Protein AF-A0A1W9S6U9-F1 (afdb_monomer_lite)

Foldseek 3Di:
DDPVCPVVPDWDKFKFFWDWAPAAPQWDWDFDWDFDPPDDTDTDTDIDTPRTDKDKDWQQVTAGPVRHRGDQFAAQKDKDKAFPDQWDKDWDDGADRTITIMHTHCVRPVGTTIIMIMMTHDDDD

Secondary structure (DSSP, 8-state):
--HHHHTT----EEEEEEEEE--BTT-EEEEEEEE-TTSS--EEEEEEEESS--EEEEGGG-B-TTSPBPPS--SSEEEEEEESSS--EEE-SPPPSSEEEEEE-TTT-SS-EEEEEEEEE----

Radius of gyration: 19.42 Å; chains: 1; bounding box: 60×46×39 Å

pLDDT: mean 84.36, std 12.32, range [47.62, 97.06]

Structure (mmCIF, N/CA/C/O backbone):
data_AF-A0A1W9S6U9-F1
#
_entry.id   AF-A0A1W9S6U9-F1
#
loop_
_atom_site.group_PDB
_atom_site.id
_atom_site.type_symbol
_atom_site.label_atom_id
_atom_site.label_alt_id
_atom_site.label_comp_id
_atom_site.label_asym_id
_atom_site.label_entity_id
_atom_site.label_seq_id
_atom_site.pdbx_PDB_ins_code
_atom_site.Cartn_x
_atom_site.Cartn_y
_atom_site.Cartn_z
_atom_site.occupancy
_atom_site.B_iso_or_equiv
_atom_site.auth_seq_id
_atom_site.auth_comp_id
_atom_site.auth_asym_id
_atom_site.auth_atom_id
_atom_site.pdbx_PDB_model_num
ATOM 1 N N . MET A 1 1 ? -27.150 -14.561 18.120 1.00 47.62 1 MET A N 1
ATOM 2 C CA . MET A 1 1 ? -26.576 -13.434 17.356 1.00 47.62 1 MET A CA 1
ATOM 3 C C . MET A 1 1 ? -27.738 -12.530 16.956 1.00 47.62 1 MET A C 1
ATOM 5 O O . MET A 1 1 ? -28.664 -13.030 16.334 1.00 47.62 1 MET A O 1
ATOM 9 N N . ASN A 1 2 ? -27.787 -11.281 17.437 1.00 48.34 2 ASN A N 1
ATOM 10 C CA . ASN A 1 2 ? -28.901 -10.356 17.170 1.00 48.34 2 ASN A CA 1
ATOM 11 C C . ASN A 1 2 ? -28.643 -9.609 15.851 1.00 48.34 2 ASN A C 1
ATOM 13 O O . ASN A 1 2 ? -27.886 -8.643 15.836 1.00 48.34 2 ASN A O 1
ATOM 17 N N . LEU A 1 3 ? -29.299 -10.048 14.772 1.00 60.66 3 LEU A N 1
ATOM 18 C CA . LEU A 1 3 ? -29.212 -9.465 13.420 1.00 60.66 3 LEU A CA 1
ATOM 19 C C . LEU A 1 3 ? -29.497 -7.951 13.369 1.00 60.66 3 LEU A C 1
ATOM 21 O O . LEU A 1 3 ? -29.017 -7.251 12.485 1.00 60.66 3 LEU A O 1
ATOM 25 N N . THR A 1 4 ? -30.270 -7.429 14.319 1.00 62.16 4 THR A N 1
ATOM 26 C CA . THR A 1 4 ? -30.714 -6.030 14.371 1.00 62.16 4 THR A CA 1
ATOM 27 C C . THR A 1 4 ? -29.670 -5.037 14.875 1.00 62.16 4 THR A C 1
ATOM 29 O O . THR A 1 4 ? -29.934 -3.849 14.816 1.00 62.16 4 THR A O 1
ATOM 32 N N . LEU A 1 5 ? -28.508 -5.456 15.379 1.00 64.69 5 LEU A N 1
ATOM 33 C CA . LEU A 1 5 ? -27.449 -4.516 15.793 1.00 64.69 5 LEU A CA 1
ATOM 34 C C . LEU A 1 5 ? -26.199 -4.595 14.913 1.00 64.69 5 LEU A C 1
ATOM 36 O O . LEU A 1 5 ? -25.355 -3.705 14.982 1.00 64.69 5 LEU A O 1
ATOM 40 N N . ASP A 1 6 ? -26.085 -5.613 14.058 1.00 61.78 6 ASP A N 1
ATOM 41 C CA . ASP A 1 6 ? -24.910 -5.781 13.201 1.00 61.78 6 ASP A CA 1
ATOM 42 C C . ASP A 1 6 ? -24.813 -4.691 12.119 1.00 61.78 6 ASP A C 1
ATOM 44 O O . ASP A 1 6 ? -23.707 -4.294 11.775 1.00 61.78 6 ASP A O 1
ATOM 48 N N . TYR A 1 7 ? -25.927 -4.088 11.678 1.00 62.69 7 TYR A N 1
ATOM 49 C CA . TYR A 1 7 ? -25.889 -2.955 10.735 1.00 62.69 7 TYR A CA 1
ATOM 50 C C . TYR A 1 7 ? -25.318 -1.655 11.340 1.00 62.69 7 TYR A C 1
ATOM 52 O O . TYR A 1 7 ? -24.973 -0.734 10.602 1.00 62.69 7 TYR A O 1
ATOM 60 N N . LEU A 1 8 ? -25.248 -1.551 12.676 1.00 60.00 8 LEU A N 1
ATOM 61 C CA . LEU A 1 8 ? -24.662 -0.401 13.379 1.00 60.00 8 LEU A CA 1
ATOM 62 C C . LEU A 1 8 ? -23.154 -0.550 13.588 1.00 60.00 8 LEU A C 1
ATOM 64 O O . LEU A 1 8 ? -22.497 0.416 13.986 1.00 60.00 8 LEU A O 1
ATOM 68 N N . LYS A 1 9 ? -22.589 -1.738 13.338 1.00 60.97 9 LYS A N 1
ATOM 69 C CA . LYS A 1 9 ? -21.142 -1.922 13.350 1.00 60.97 9 LYS A CA 1
ATOM 70 C C . LYS A 1 9 ? -20.582 -1.226 12.119 1.00 60.97 9 LYS A C 1
ATOM 72 O O . LYS A 1 9 ? -20.602 -1.751 11.014 1.00 60.97 9 LYS A O 1
ATOM 77 N N . SER A 1 10 ? -20.108 0.000 12.315 1.00 62.88 10 SER A N 1
ATOM 78 C CA . SER A 1 10 ? -19.274 0.651 11.316 1.00 62.88 10 SER A CA 1
ATOM 79 C C . SER A 1 10 ? -18.042 -0.214 11.084 1.00 62.88 10 SER A C 1
ATOM 81 O O . SER A 1 10 ? -17.358 -0.591 12.035 1.00 62.88 10 SER A O 1
ATOM 83 N N . ASN A 1 11 ? -17.728 -0.445 9.815 1.00 78.19 11 ASN A N 1
ATOM 84 C CA . ASN A 1 11 ? -16.435 -0.944 9.369 1.00 78.19 11 ASN A CA 1
ATOM 85 C C . ASN A 1 11 ? -15.293 -0.213 10.092 1.00 78.19 11 ASN A C 1
ATOM 87 O O . ASN A 1 11 ? -15.369 1.010 10.281 1.00 78.19 11 ASN A O 1
ATOM 91 N N . ARG A 1 12 ? -14.240 -0.944 10.480 1.00 89.06 12 ARG A N 1
ATOM 92 C CA . ARG A 1 12 ? -13.029 -0.347 11.062 1.00 89.06 12 ARG A CA 1
ATOM 93 C C . ARG A 1 12 ? -12.322 0.482 9.990 1.00 89.06 12 ARG A C 1
ATOM 95 O O . ARG A 1 12 ? -12.176 0.027 8.856 1.00 89.06 12 ARG A O 1
ATOM 102 N N . LYS A 1 13 ? -11.927 1.711 10.329 1.00 92.44 13 LYS A N 1
ATOM 103 C CA . LYS A 1 13 ? -11.269 2.646 9.406 1.00 92.44 13 LYS A CA 1
ATOM 104 C C . LYS A 1 13 ? -10.086 3.303 10.093 1.00 92.44 13 LYS A C 1
ATOM 106 O O . LYS A 1 13 ? -10.194 3.700 11.250 1.00 92.44 13 LYS A O 1
ATOM 111 N N . TRP A 1 14 ? -9.007 3.476 9.348 1.00 95.44 14 TRP A N 1
ATOM 112 C CA . TRP A 1 14 ? -7.779 4.110 9.796 1.00 95.44 14 TRP A CA 1
ATOM 113 C C . TRP A 1 14 ? -7.345 5.141 8.763 1.00 95.44 14 TRP A C 1
ATOM 115 O O . TRP A 1 14 ? -7.311 4.858 7.567 1.00 95.44 14 TRP A O 1
ATOM 125 N N . LEU A 1 15 ? -7.018 6.340 9.231 1.00 96.69 15 LEU A N 1
ATOM 126 C CA . LEU A 1 15 ? -6.387 7.369 8.415 1.00 96.69 15 LEU A CA 1
ATOM 127 C C . LEU A 1 15 ? -4.899 7.378 8.757 1.00 96.69 15 LEU A C 1
ATOM 129 O O . LEU A 1 15 ? -4.556 7.666 9.899 1.00 96.69 15 LEU A O 1
ATOM 133 N N . VAL A 1 16 ? -4.044 7.064 7.790 1.00 96.81 16 VAL A N 1
ATOM 134 C CA . VAL A 1 16 ? -2.585 7.022 7.935 1.00 96.81 16 VAL A CA 1
ATOM 135 C C . VAL A 1 16 ? -2.003 8.232 7.208 1.00 96.81 16 VAL A C 1
ATOM 137 O O . VAL A 1 16 ? -2.103 8.300 5.979 1.00 96.81 16 VAL A O 1
ATOM 140 N N . PRO A 1 17 ? -1.438 9.211 7.930 1.00 96.00 17 PRO A N 1
ATOM 141 C CA . PRO A 1 17 ? -0.938 10.422 7.305 1.00 96.00 17 PRO A CA 1
ATOM 142 C C . PRO A 1 17 ? 0.509 10.286 6.804 1.00 96.00 17 PRO A C 1
ATOM 144 O O . PRO A 1 17 ? 1.309 9.556 7.383 1.00 96.00 17 PRO A O 1
ATOM 147 N N . ASN A 1 18 ? 0.878 11.104 5.815 1.00 94.62 18 ASN A N 1
ATOM 148 C CA . ASN A 1 18 ? 2.268 11.365 5.402 1.00 94.62 18 ASN A CA 1
ATOM 149 C C . ASN A 1 18 ? 3.077 10.133 4.958 1.00 94.62 18 ASN A C 1
ATOM 151 O O . ASN A 1 18 ? 4.276 10.037 5.234 1.00 94.62 18 ASN A O 1
ATOM 155 N N . LEU A 1 19 ? 2.458 9.201 4.242 1.00 95.00 19 LEU A N 1
ATOM 156 C CA . LEU A 1 19 ? 3.179 8.081 3.663 1.00 95.00 19 LEU A CA 1
ATOM 157 C C . LEU A 1 19 ? 4.020 8.533 2.461 1.00 95.00 19 LEU A C 1
ATOM 159 O O . LEU A 1 19 ? 3.514 9.137 1.513 1.00 95.00 19 LEU A O 1
ATOM 163 N N . ILE A 1 20 ? 5.303 8.170 2.477 1.00 93.25 20 ILE A N 1
ATOM 164 C CA . ILE A 1 20 ? 6.230 8.391 1.366 1.00 93.25 20 ILE A CA 1
ATOM 165 C C . ILE A 1 20 ? 6.190 7.192 0.414 1.00 93.25 20 ILE A C 1
ATOM 167 O O . ILE A 1 20 ? 6.497 6.058 0.795 1.00 93.25 20 ILE A O 1
ATOM 171 N N . VAL A 1 21 ? 5.874 7.457 -0.849 1.00 92.56 21 VAL A N 1
ATOM 172 C CA . VAL A 1 21 ? 5.798 6.470 -1.925 1.00 92.56 21 VAL A CA 1
ATOM 173 C C . VAL A 1 21 ? 6.993 6.626 -2.860 1.00 92.56 21 VAL A C 1
ATOM 175 O O . VAL A 1 21 ? 7.137 7.612 -3.584 1.00 92.56 21 VAL A O 1
ATOM 178 N N . TRP A 1 22 ? 7.856 5.618 -2.870 1.00 90.19 22 TRP A N 1
ATOM 179 C CA . TRP A 1 22 ? 9.032 5.519 -3.732 1.00 90.19 22 TRP A CA 1
ATOM 180 C C . TRP A 1 22 ? 8.968 4.339 -4.710 1.00 90.19 22 TRP A C 1
ATOM 182 O O . TRP A 1 22 ? 9.818 4.272 -5.606 1.00 90.19 22 TRP A O 1
ATOM 192 N N . GLY A 1 23 ? 7.978 3.449 -4.576 1.00 87.50 23 GLY A N 1
ATOM 193 C CA . GLY A 1 23 ? 7.721 2.360 -5.521 1.00 87.50 23 GLY A CA 1
ATOM 194 C C . GLY A 1 23 ? 7.483 2.858 -6.954 1.00 87.50 23 GLY A C 1
ATOM 195 O O . GLY A 1 23 ? 7.015 3.978 -7.161 1.00 87.50 23 GLY A O 1
ATOM 196 N N . SER A 1 24 ? 7.824 2.042 -7.954 1.00 85.88 24 SER A N 1
ATOM 197 C CA . SER A 1 24 ? 7.671 2.374 -9.383 1.00 85.88 24 SER A CA 1
ATOM 198 C C . SER A 1 24 ? 6.528 1.589 -10.021 1.00 85.88 24 SER A C 1
ATOM 200 O O . SER A 1 24 ? 6.435 0.384 -9.815 1.00 85.88 24 SER A O 1
ATOM 202 N N . ILE A 1 25 ? 5.711 2.239 -10.858 1.00 82.81 25 ILE A N 1
ATOM 203 C CA . ILE A 1 25 ? 4.642 1.562 -11.623 1.00 82.81 25 ILE A CA 1
ATOM 204 C C . ILE A 1 25 ? 5.177 0.602 -12.694 1.00 82.81 25 ILE A C 1
ATOM 206 O O . ILE A 1 25 ? 4.462 -0.281 -13.150 1.00 82.81 25 ILE A O 1
ATOM 210 N N . TYR A 1 26 ? 6.434 0.781 -13.102 1.00 78.50 26 TYR A N 1
ATOM 211 C CA . TYR A 1 26 ? 7.103 -0.073 -14.084 1.00 78.50 26 TYR A CA 1
ATOM 212 C C . TYR A 1 26 ? 7.747 -1.302 -13.447 1.00 78.50 26 TYR A C 1
ATOM 214 O O . TYR A 1 26 ? 8.371 -2.093 -14.146 1.00 78.50 26 TYR A O 1
ATOM 222 N N . SER A 1 27 ? 7.639 -1.430 -12.126 1.00 77.50 27 SER A N 1
ATOM 223 C CA . SER A 1 27 ? 8.135 -2.583 -11.401 1.00 77.50 27 SER A CA 1
ATOM 224 C C . SER A 1 27 ? 7.187 -3.757 -11.623 1.00 77.50 27 SER A C 1
ATOM 226 O O . SER A 1 27 ? 5.994 -3.668 -11.332 1.00 77.50 27 SER A O 1
ATOM 228 N N . PHE A 1 28 ? 7.707 -4.843 -12.182 1.00 70.69 28 PHE A N 1
ATOM 229 C CA . PHE A 1 28 ? 6.968 -6.091 -12.317 1.00 70.69 28 PHE A CA 1
ATOM 230 C C . PHE A 1 28 ? 7.889 -7.290 -12.100 1.00 70.69 28 PHE A C 1
ATOM 232 O O . PHE A 1 28 ? 9.085 -7.246 -12.409 1.00 70.69 28 PHE A O 1
ATOM 239 N N . ASP A 1 29 ? 7.309 -8.372 -11.586 1.00 71.31 29 ASP A N 1
ATOM 240 C CA . ASP A 1 29 ? 7.993 -9.651 -11.442 1.00 71.31 29 ASP A CA 1
ATOM 241 C C . ASP A 1 29 ? 8.027 -10.359 -12.798 1.00 71.31 29 ASP A C 1
ATOM 243 O O . ASP A 1 29 ? 7.002 -10.802 -13.324 1.00 71.31 29 ASP A O 1
ATOM 247 N N . ALA A 1 30 ? 9.221 -10.454 -13.381 1.00 74.81 30 ALA A N 1
ATOM 248 C CA . ALA A 1 30 ? 9.433 -11.162 -14.630 1.00 74.81 30 ALA A CA 1
ATOM 249 C C . ALA A 1 30 ? 9.855 -12.607 -14.353 1.00 74.81 30 ALA A C 1
ATOM 251 O O . ALA A 1 30 ? 10.820 -12.862 -13.625 1.00 74.81 30 ALA A O 1
ATOM 252 N N . PHE A 1 31 ? 9.171 -13.554 -14.994 1.00 78.31 31 PHE A N 1
ATOM 253 C CA . PHE A 1 31 ? 9.667 -14.920 -15.101 1.00 78.31 31 PHE A CA 1
ATOM 254 C C . PHE A 1 31 ? 10.766 -14.967 -16.157 1.00 78.31 31 PHE A C 1
ATOM 256 O O . PHE A 1 31 ? 10.529 -14.678 -17.332 1.00 78.31 31 PHE A O 1
ATOM 263 N N . LEU A 1 32 ? 11.971 -15.332 -15.738 1.00 80.81 32 LEU A N 1
ATOM 264 C CA . LEU A 1 32 ? 13.126 -15.421 -16.613 1.00 80.81 32 LEU A CA 1
ATOM 265 C C . LEU A 1 32 ? 13.499 -16.885 -16.811 1.00 80.81 32 LEU A C 1
ATOM 267 O O . LEU A 1 32 ? 13.754 -17.621 -15.856 1.00 80.81 32 LEU A O 1
ATOM 271 N N . MET A 1 33 ? 13.557 -17.287 -18.077 1.00 85.12 33 MET A N 1
ATOM 272 C CA . MET A 1 33 ? 14.134 -18.554 -18.500 1.00 85.12 33 MET A CA 1
ATOM 273 C C . MET A 1 33 ? 15.502 -18.257 -19.102 1.00 85.12 33 MET A C 1
ATOM 275 O O . MET A 1 33 ? 15.606 -17.526 -20.086 1.00 85.12 33 MET A O 1
ATOM 279 N N . MET A 1 34 ? 16.548 -18.803 -18.495 1.00 84.75 34 MET A N 1
ATOM 280 C CA . MET A 1 34 ? 17.927 -18.599 -18.926 1.00 84.75 34 MET A CA 1
ATOM 281 C C . MET A 1 34 ? 18.569 -19.942 -19.256 1.00 84.75 34 MET A C 1
ATOM 283 O O . MET A 1 34 ? 18.259 -20.962 -18.636 1.00 84.75 34 MET A O 1
ATOM 287 N N . VAL A 1 35 ? 19.485 -19.933 -20.220 1.00 85.12 35 VAL A N 1
ATOM 288 C CA . VAL A 1 35 ? 20.333 -21.081 -20.543 1.00 85.12 35 VAL A CA 1
ATOM 289 C C . VAL A 1 35 ? 21.767 -20.681 -20.246 1.00 85.12 35 VAL A C 1
ATOM 291 O O . VAL A 1 35 ? 22.214 -19.614 -20.657 1.00 85.12 35 VAL A O 1
ATOM 294 N N . GLU A 1 36 ? 22.469 -21.519 -19.494 1.00 81.88 36 GLU A N 1
ATOM 295 C CA . GLU A 1 36 ? 23.865 -21.271 -19.145 1.00 81.88 36 GLU A CA 1
ATOM 296 C C . GLU A 1 36 ? 24.755 -21.459 -20.383 1.00 81.88 36 GLU A C 1
ATOM 298 O O . GLU A 1 36 ? 24.765 -22.530 -20.999 1.00 81.88 36 GLU A O 1
ATOM 303 N N . GLU A 1 37 ? 25.496 -20.418 -20.764 1.00 73.69 37 GLU A N 1
ATOM 304 C CA . GLU A 1 37 ? 26.450 -20.482 -21.870 1.00 73.69 37 GLU A CA 1
ATOM 305 C C . GLU A 1 37 ? 27.773 -21.083 -21.352 1.00 73.69 37 GLU A C 1
ATOM 307 O O . GLU A 1 37 ? 28.318 -20.618 -20.353 1.00 73.69 37 GLU A O 1
ATOM 312 N N . ASN A 1 38 ? 28.282 -22.132 -22.017 1.00 74.19 38 ASN A N 1
ATOM 313 C CA . ASN A 1 38 ? 29.510 -22.894 -21.688 1.00 74.19 38 ASN A CA 1
ATOM 314 C C . ASN A 1 38 ? 29.445 -23.953 -20.559 1.00 74.19 38 ASN A C 1
ATOM 316 O O . ASN A 1 38 ? 30.486 -24.377 -20.059 1.00 74.19 38 ASN A O 1
ATOM 320 N N . SER A 1 39 ? 28.260 -24.458 -20.203 1.00 67.88 39 SER A N 1
ATOM 321 C CA . SER A 1 39 ? 28.068 -25.568 -19.244 1.00 67.88 39 SER A CA 1
ATOM 322 C C . SER A 1 39 ? 27.227 -26.698 -19.861 1.00 67.88 39 SER A C 1
ATOM 324 O O . SER A 1 39 ? 26.634 -26.523 -20.930 1.00 67.88 39 SER A O 1
ATOM 326 N N . SER A 1 40 ? 27.162 -27.884 -19.236 1.00 63.88 40 SER A N 1
ATOM 327 C CA . SER A 1 40 ? 26.331 -29.004 -19.706 1.00 63.88 40 SER A CA 1
ATOM 328 C C . SER A 1 40 ? 24.842 -28.681 -19.539 1.00 63.88 40 SER A C 1
ATOM 330 O O . SER A 1 40 ? 24.210 -29.087 -18.569 1.00 63.88 40 SER A O 1
ATOM 332 N N . LYS A 1 41 ? 24.312 -27.917 -20.501 1.00 71.06 41 LYS A N 1
ATOM 333 C CA . LYS A 1 41 ? 22.898 -27.661 -20.818 1.00 71.06 41 LYS A CA 1
ATOM 334 C C . LYS A 1 41 ? 21.985 -27.606 -19.591 1.00 71.06 41 LYS A C 1
ATOM 336 O O . LYS A 1 41 ? 21.150 -28.484 -19.383 1.00 71.06 41 LYS A O 1
ATOM 341 N N . ARG A 1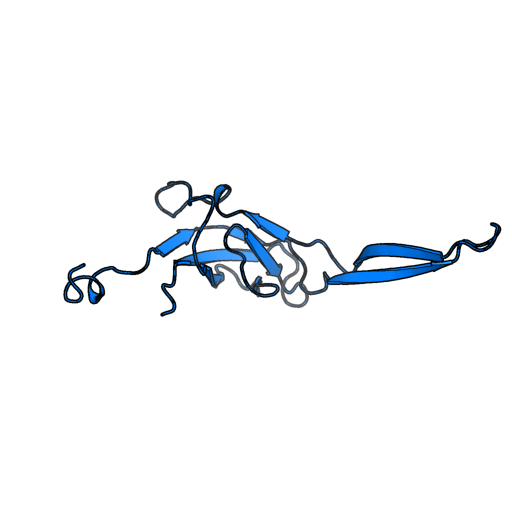 42 ? 22.121 -26.540 -18.806 1.00 79.06 42 ARG A N 1
ATOM 342 C CA . ARG A 1 42 ? 21.210 -26.231 -17.704 1.00 79.06 42 ARG A CA 1
ATOM 343 C C . ARG A 1 42 ? 20.226 -25.143 -18.126 1.00 79.06 42 ARG A C 1
ATOM 345 O O . ARG A 1 42 ? 20.635 -24.089 -18.606 1.00 79.06 42 ARG A O 1
ATOM 352 N N . VAL A 1 43 ? 18.939 -25.403 -17.908 1.00 83.25 43 VAL A N 1
ATOM 353 C CA . VAL A 1 43 ? 17.888 -24.377 -17.936 1.00 83.25 43 VAL A CA 1
ATOM 354 C C . VAL A 1 43 ? 17.692 -23.882 -16.509 1.00 83.25 43 VAL A C 1
ATOM 356 O O . VAL A 1 43 ? 17.534 -24.686 -15.587 1.00 83.25 43 VAL A O 1
ATOM 359 N N . VAL A 1 44 ? 17.732 -22.568 -16.318 1.00 84.06 44 VAL A N 1
ATOM 360 C CA . VAL A 1 44 ? 17.495 -21.922 -15.027 1.00 84.06 44 VAL A CA 1
ATOM 361 C C . VAL A 1 44 ? 16.204 -21.125 -15.115 1.00 84.06 44 VAL A C 1
ATOM 363 O O . VAL A 1 44 ? 16.034 -20.291 -16.003 1.00 84.06 44 VAL A O 1
ATOM 366 N N . PHE A 1 45 ? 15.311 -21.390 -14.167 1.00 84.12 45 PHE A N 1
ATOM 367 C CA . PHE A 1 45 ? 14.132 -20.575 -13.918 1.00 84.12 45 PHE A CA 1
ATOM 368 C C . PHE A 1 45 ? 14.454 -19.614 -12.784 1.00 84.12 45 PHE A C 1
ATOM 370 O O . PHE A 1 45 ? 14.889 -20.043 -11.714 1.00 84.12 45 PHE A O 1
ATOM 377 N N . SER A 1 46 ? 14.269 -18.324 -13.029 1.00 80.19 46 SER A N 1
ATOM 378 C CA . SER A 1 46 ? 14.508 -17.281 -12.041 1.00 80.19 46 SER A CA 1
ATOM 379 C C . SER A 1 46 ? 13.367 -16.274 -12.050 1.00 80.19 46 SER A C 1
ATOM 381 O O . SER A 1 46 ? 12.708 -16.074 -13.071 1.00 80.19 46 SER A O 1
ATOM 383 N N . TYR A 1 47 ? 13.157 -15.633 -10.907 1.00 75.56 47 TYR A N 1
ATOM 384 C CA . TYR A 1 47 ? 12.269 -14.490 -10.765 1.00 75.56 47 TYR A CA 1
ATOM 385 C C . TYR A 1 47 ? 13.129 -13.279 -10.442 1.00 75.56 47 TYR A C 1
ATOM 387 O O . TYR A 1 47 ? 13.952 -13.324 -9.527 1.00 75.56 47 TYR A O 1
ATOM 395 N N . SER A 1 48 ? 12.951 -12.205 -11.200 1.00 71.94 48 SER A N 1
ATOM 396 C CA . SER A 1 48 ? 13.585 -10.929 -10.894 1.00 71.94 48 SER A CA 1
ATOM 397 C C . SER A 1 48 ? 12.581 -9.812 -11.085 1.00 71.94 48 SER A C 1
ATOM 399 O O . SER A 1 48 ? 11.834 -9.800 -12.064 1.00 71.94 48 SER A O 1
ATOM 401 N N . VAL A 1 49 ? 12.631 -8.839 -10.182 1.00 66.31 49 VAL A N 1
ATOM 402 C CA . VAL A 1 49 ? 11.966 -7.555 -10.378 1.00 66.31 49 VAL A CA 1
ATOM 403 C C . VAL A 1 49 ? 12.706 -6.819 -11.494 1.00 66.31 49 VAL A C 1
ATOM 405 O O . VAL A 1 49 ? 13.931 -6.671 -11.438 1.00 66.31 49 VAL A O 1
ATOM 408 N N . ILE A 1 50 ? 11.983 -6.390 -12.525 1.00 69.44 50 ILE A N 1
ATOM 409 C CA . ILE A 1 50 ? 12.509 -5.585 -13.635 1.00 69.44 50 ILE A CA 1
ATOM 410 C C . ILE A 1 50 ? 11.731 -4.266 -13.679 1.00 69.44 50 ILE A C 1
ATOM 412 O O . ILE A 1 50 ? 10.555 -4.220 -13.337 1.00 69.44 50 ILE A O 1
ATOM 416 N N . GLY A 1 51 ? 12.390 -3.174 -14.084 1.00 63.53 51 GLY A N 1
ATOM 417 C CA . GLY A 1 51 ? 11.725 -1.888 -14.340 1.00 63.53 51 GLY A CA 1
ATOM 418 C C . GLY A 1 51 ? 11.496 -0.995 -13.112 1.00 63.53 51 GLY A C 1
ATOM 419 O O . GLY A 1 51 ? 10.969 0.111 -13.241 1.00 63.53 51 GLY A O 1
ATOM 420 N N . GLY A 1 52 ? 11.941 -1.394 -11.919 1.00 74.12 52 GLY A N 1
ATOM 421 C CA . GLY A 1 52 ? 11.866 -0.545 -10.731 1.00 74.12 52 GLY A CA 1
ATOM 422 C C . GLY A 1 52 ? 12.144 -1.279 -9.427 1.00 74.12 52 GLY A C 1
ATOM 423 O O . GLY A 1 52 ? 12.667 -2.389 -9.429 1.00 74.12 52 GLY A O 1
ATOM 424 N N . LYS A 1 53 ? 11.816 -0.625 -8.306 1.00 81.38 53 LYS A N 1
ATOM 425 C CA . LYS A 1 53 ? 11.710 -1.274 -6.996 1.00 81.38 53 LYS A CA 1
ATOM 426 C C . LYS A 1 53 ? 10.243 -1.317 -6.585 1.00 81.38 53 LYS A C 1
ATOM 428 O O . LYS A 1 53 ? 9.560 -0.292 -6.672 1.00 81.38 53 LYS A O 1
ATOM 433 N N . ASP A 1 54 ? 9.815 -2.474 -6.098 1.00 87.69 54 ASP A N 1
ATOM 434 C CA . ASP A 1 54 ? 8.532 -2.648 -5.427 1.00 87.69 54 ASP A CA 1
ATOM 435 C C . ASP A 1 54 ? 8.592 -2.047 -4.024 1.00 87.69 54 ASP A C 1
ATOM 437 O O . ASP A 1 54 ? 9.567 -2.236 -3.293 1.00 87.69 54 ASP A O 1
ATOM 441 N N . GLN A 1 55 ? 7.522 -1.355 -3.643 1.00 91.56 55 GLN A N 1
ATOM 442 C CA . GLN A 1 55 ? 7.289 -0.941 -2.268 1.00 91.56 55 GLN A CA 1
ATOM 443 C C . GLN A 1 55 ? 6.096 -1.730 -1.733 1.00 91.56 55 GLN A C 1
ATOM 445 O O . GLN A 1 55 ? 4.944 -1.469 -2.084 1.00 91.56 55 GLN A O 1
ATOM 450 N N . VAL A 1 56 ? 6.405 -2.725 -0.907 1.00 94.00 56 VAL A N 1
ATOM 451 C CA . VAL A 1 56 ? 5.431 -3.476 -0.113 1.00 94.00 56 VAL A CA 1
ATOM 452 C C . VAL A 1 56 ? 5.372 -2.815 1.259 1.00 94.00 56 VAL A C 1
ATOM 454 O O . VAL A 1 56 ? 6.419 -2.502 1.819 1.00 94.00 56 VAL A O 1
ATOM 457 N N . ILE A 1 57 ? 4.168 -2.585 1.772 1.00 95.19 57 ILE A N 1
ATOM 458 C CA . ILE A 1 57 ? 3.938 -2.005 3.095 1.00 95.19 57 ILE A CA 1
ATOM 459 C C . ILE A 1 57 ? 3.089 -2.979 3.898 1.00 95.19 57 ILE A C 1
ATOM 461 O O . ILE A 1 57 ? 2.002 -3.366 3.455 1.00 95.19 57 ILE A O 1
ATOM 465 N N . SER A 1 58 ? 3.593 -3.355 5.066 1.00 97.06 58 SER A N 1
ATOM 466 C CA . SER A 1 58 ? 2.891 -4.185 6.043 1.00 97.06 58 SER A CA 1
ATOM 467 C C . SER A 1 58 ? 1.995 -3.304 6.921 1.00 97.06 58 SER A C 1
ATOM 469 O O . SER A 1 58 ? 2.346 -2.160 7.215 1.00 97.06 58 SER A O 1
ATOM 471 N N . PHE A 1 59 ? 0.816 -3.784 7.326 1.00 96.75 59 PHE A N 1
ATOM 472 C CA . PHE A 1 59 ? -0.100 -2.956 8.125 1.00 96.75 59 PHE A CA 1
ATOM 473 C C . PHE A 1 59 ? 0.426 -2.658 9.532 1.00 96.75 59 PHE A C 1
ATOM 475 O O . PHE A 1 59 ? 0.174 -1.576 10.048 1.00 96.75 59 PHE A O 1
ATOM 482 N N . ASP A 1 60 ? 1.196 -3.564 10.127 1.00 95.75 60 ASP A N 1
ATOM 483 C CA . ASP A 1 60 ? 1.836 -3.390 11.437 1.00 95.75 60 ASP A CA 1
ATOM 484 C C . ASP A 1 60 ? 2.938 -2.319 11.456 1.00 95.75 60 ASP A C 1
ATOM 486 O O . ASP A 1 60 ? 3.294 -1.819 12.522 1.00 95.75 60 ASP A O 1
ATOM 490 N N . GLU A 1 61 ? 3.451 -1.924 10.291 1.00 95.12 61 GLU A N 1
ATOM 491 C CA . GLU A 1 61 ? 4.413 -0.826 10.147 1.00 95.12 61 GLU A CA 1
ATOM 492 C C . GLU A 1 61 ? 3.739 0.558 10.129 1.00 95.12 61 GLU A C 1
ATOM 494 O O . GLU A 1 61 ? 4.425 1.584 10.146 1.00 95.12 61 GLU A O 1
ATOM 499 N N . LEU A 1 62 ? 2.404 0.614 10.068 1.00 96.00 62 LEU A N 1
ATOM 500 C CA . LEU A 1 62 ? 1.648 1.855 9.928 1.00 96.00 62 LEU A CA 1
ATOM 501 C C . LEU A 1 62 ? 1.049 2.323 11.252 1.00 96.00 62 LEU A C 1
ATOM 503 O O . LEU A 1 62 ? 0.571 1.533 12.065 1.00 96.00 62 LEU A O 1
ATOM 507 N N . CYS A 1 63 ? 0.983 3.645 11.403 1.00 96.25 63 CYS A N 1
ATOM 508 C CA . CYS A 1 63 ? 0.267 4.298 12.491 1.00 96.25 63 CYS A CA 1
ATOM 509 C C . CYS A 1 63 ? -0.877 5.156 11.950 1.00 96.25 63 CYS A C 1
ATOM 511 O O . CYS A 1 63 ? -0.747 5.814 10.915 1.00 96.25 63 CYS A O 1
ATOM 513 N N . ASP A 1 64 ? -1.994 5.174 12.670 1.00 95.06 64 ASP A N 1
ATOM 514 C CA . ASP A 1 64 ? -3.098 6.082 12.388 1.00 95.06 64 ASP A CA 1
ATOM 515 C C . ASP A 1 64 ? -2.725 7.544 12.713 1.00 95.06 64 ASP A C 1
ATOM 517 O O . ASP A 1 64 ? -1.668 7.854 13.268 1.00 95.06 64 ASP A O 1
ATOM 521 N N . PHE A 1 65 ? -3.622 8.473 12.386 1.00 94.56 65 PHE A N 1
ATOM 522 C CA . PHE A 1 65 ? -3.433 9.901 12.638 1.00 94.56 65 PHE A CA 1
ATOM 523 C C . PHE A 1 65 ? -3.317 10.267 14.128 1.00 94.56 65 PHE A C 1
ATOM 525 O O . PHE A 1 65 ? -2.849 11.359 14.444 1.00 94.56 65 PHE A O 1
ATOM 532 N N . ASN A 1 66 ? -3.735 9.375 15.031 1.00 93.12 66 ASN A N 1
ATOM 533 C CA . ASN A 1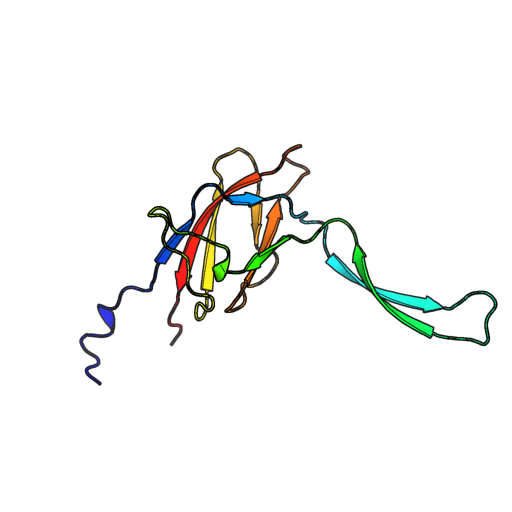 66 ? -3.592 9.527 16.477 1.00 93.12 66 ASN A CA 1
ATOM 534 C C . ASN A 1 66 ? -2.290 8.895 17.005 1.00 93.12 66 ASN A C 1
ATOM 536 O O . ASN A 1 66 ? -2.008 9.008 18.196 1.00 93.12 66 ASN A O 1
ATOM 540 N N . GLY A 1 67 ? -1.500 8.239 16.148 1.00 93.62 67 GLY A N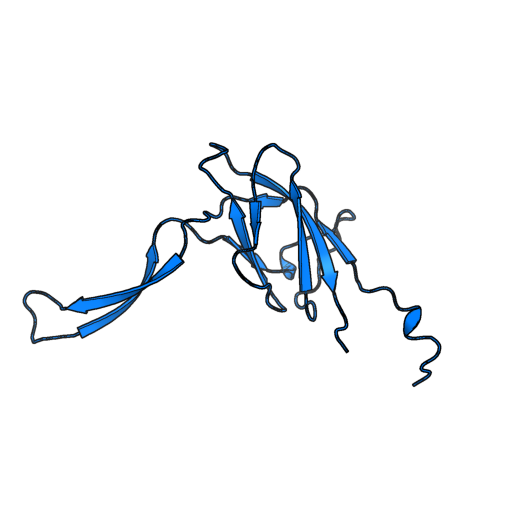 1
ATOM 541 C CA . GLY A 1 67 ? -0.272 7.536 16.512 1.00 93.62 67 GLY A CA 1
ATOM 542 C C . GLY A 1 67 ? -0.474 6.097 16.999 1.00 93.62 67 GLY A C 1
ATOM 543 O O . GLY A 1 67 ? 0.480 5.497 17.490 1.00 93.62 67 GLY A O 1
ATOM 544 N N . ASN A 1 68 ? -1.672 5.523 16.873 1.00 94.12 68 ASN A N 1
ATOM 545 C CA . ASN A 1 68 ? -1.915 4.119 17.199 1.00 94.12 68 ASN A CA 1
ATOM 546 C C . ASN A 1 68 ? -1.414 3.224 16.066 1.00 94.12 68 ASN A C 1
ATOM 548 O O . ASN A 1 68 ? -1.744 3.461 14.903 1.00 94.12 68 ASN A O 1
ATOM 552 N N . ALA A 1 69 ? -0.685 2.161 16.405 1.00 95.38 69 ALA A N 1
ATOM 553 C CA . ALA A 1 69 ? -0.302 1.145 15.432 1.00 95.38 69 ALA A CA 1
ATOM 554 C C . ALA A 1 69 ? -1.543 0.455 14.846 1.00 95.38 69 ALA A C 1
ATOM 556 O O . ALA A 1 69 ? -2.504 0.147 15.562 1.00 95.38 69 ALA A O 1
ATOM 557 N N . LEU A 1 70 ? -1.519 0.205 13.540 1.00 95.19 70 LEU A N 1
ATOM 558 C CA . LEU A 1 70 ? -2.527 -0.609 12.877 1.00 95.19 70 LEU A CA 1
ATOM 559 C C . LEU A 1 70 ? -2.340 -2.093 13.253 1.00 95.19 70 LEU A C 1
ATOM 561 O O . LEU A 1 70 ? -1.241 -2.522 13.614 1.00 95.19 70 LEU A O 1
ATOM 565 N N . PRO A 1 71 ? -3.413 -2.902 13.204 1.00 95.12 71 PRO A N 1
ATOM 566 C CA . PRO A 1 71 ? -3.295 -4.340 13.413 1.00 95.12 71 PRO A CA 1
ATOM 567 C C . PRO A 1 71 ? -2.485 -4.984 12.279 1.00 95.12 71 PRO A C 1
ATOM 569 O O . PRO A 1 71 ? -2.586 -4.572 11.126 1.00 95.12 71 PRO A O 1
ATOM 572 N N . SER A 1 72 ? -1.741 -6.044 12.599 1.00 94.38 72 SER A N 1
ATOM 573 C CA . SER A 1 72 ? -0.944 -6.806 11.623 1.00 94.38 72 SER A CA 1
ATOM 574 C C . 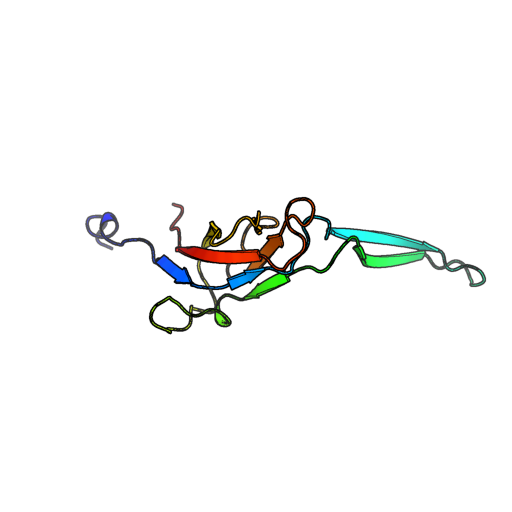SER A 1 72 ? -1.785 -7.525 10.566 1.00 94.38 72 SER A C 1
ATOM 576 O O . SER A 1 72 ? -1.276 -7.875 9.503 1.00 94.38 72 SER A O 1
ATOM 578 N N . GLU A 1 73 ? -3.070 -7.739 10.852 1.00 95.38 73 GLU A N 1
ATOM 579 C CA . GLU A 1 73 ? -4.034 -8.304 9.919 1.00 95.38 73 GLU A CA 1
ATOM 580 C C . GLU A 1 73 ? -5.327 -7.473 9.902 1.00 95.38 73 GLU A C 1
ATOM 582 O O . GLU A 1 73 ? -5.935 -7.190 10.942 1.00 95.38 73 GLU A O 1
ATOM 587 N N . ILE A 1 74 ? -5.749 -7.093 8.697 1.00 93.00 74 ILE A N 1
ATOM 588 C CA . ILE A 1 74 ? -7.018 -6.431 8.395 1.00 93.00 74 ILE A CA 1
ATOM 589 C C . ILE A 1 74 ? -7.764 -7.332 7.416 1.00 93.00 74 ILE A C 1
ATOM 591 O O . ILE A 1 74 ? -7.225 -7.707 6.377 1.00 93.00 74 ILE A O 1
ATOM 595 N N . VAL A 1 75 ? -9.005 -7.690 7.729 1.00 91.50 75 VAL A N 1
ATOM 596 C CA . VAL A 1 75 ? -9.794 -8.592 6.886 1.00 91.50 75 VAL A CA 1
ATOM 597 C C . VAL A 1 75 ? -10.336 -7.810 5.689 1.00 91.50 75 VAL A C 1
ATOM 599 O O . VAL A 1 75 ? -10.917 -6.742 5.852 1.00 91.50 75 VAL A O 1
ATOM 602 N N . ASN A 1 76 ? -10.154 -8.327 4.468 1.00 91.25 76 ASN A N 1
ATOM 603 C CA . ASN A 1 76 ? -10.629 -7.682 3.233 1.00 91.25 76 ASN A CA 1
ATOM 604 C C . ASN A 1 76 ? -10.308 -6.169 3.159 1.00 91.25 76 ASN A C 1
ATOM 606 O O . ASN A 1 76 ? -11.222 -5.345 3.026 1.00 91.25 76 ASN A O 1
ATOM 610 N N . PRO A 1 77 ? -9.026 -5.775 3.248 1.00 94.19 77 PRO A N 1
ATOM 611 C CA . PRO A 1 77 ? -8.673 -4.372 3.346 1.00 94.19 77 PRO A CA 1
ATOM 612 C C . PRO A 1 77 ? -8.932 -3.644 2.028 1.00 94.19 77 PRO A C 1
ATOM 614 O O . PRO A 1 77 ? -8.543 -4.088 0.944 1.00 94.19 77 PRO A O 1
ATOM 617 N N . VAL A 1 78 ? -9.542 -2.470 2.139 1.00 94.00 78 VAL A N 1
ATOM 618 C CA . VAL A 1 78 ? -9.640 -1.480 1.070 1.00 94.00 78 VAL A CA 1
ATOM 619 C C . VAL A 1 78 ? -8.748 -0.310 1.442 1.00 94.00 78 VAL A C 1
ATOM 621 O O . VAL A 1 78 ? -8.953 0.341 2.464 1.00 94.00 78 VAL A O 1
ATOM 624 N N . VAL A 1 79 ? -7.755 -0.043 0.599 1.00 95.56 79 VAL A N 1
ATOM 625 C CA . VAL A 1 79 ? -6.830 1.078 0.762 1.00 95.56 79 VAL A CA 1
ATOM 626 C C . VAL A 1 79 ? -7.194 2.145 -0.268 1.00 95.56 79 VAL A C 1
ATOM 628 O O . VAL A 1 79 ? -7.294 1.865 -1.460 1.00 95.56 79 VAL A O 1
ATOM 631 N N . ILE A 1 80 ? -7.427 3.370 0.188 1.00 95.12 80 ILE A N 1
ATOM 632 C CA . ILE A 1 80 ? -7.701 4.531 -0.658 1.00 95.12 80 ILE A CA 1
ATOM 633 C C . ILE A 1 80 ? -6.543 5.506 -0.498 1.00 95.12 80 ILE A C 1
ATOM 635 O O . ILE A 1 80 ? -6.207 5.902 0.615 1.00 95.12 80 ILE A O 1
ATOM 639 N N . ILE A 1 81 ? -5.944 5.891 -1.620 1.00 95.31 81 ILE A N 1
ATOM 640 C CA . ILE A 1 81 ? -4.821 6.825 -1.663 1.00 95.31 81 ILE A CA 1
ATOM 641 C C . ILE A 1 81 ? -5.367 8.243 -1.816 1.00 95.31 81 ILE A C 1
ATOM 643 O O . ILE A 1 81 ? -6.138 8.521 -2.735 1.00 95.31 81 ILE A O 1
ATOM 647 N N . ILE A 1 82 ? -4.945 9.137 -0.928 1.00 95.06 82 ILE A N 1
ATOM 648 C CA . ILE A 1 82 ? -5.288 10.557 -0.940 1.00 95.06 82 ILE A CA 1
ATOM 649 C C . ILE A 1 82 ? -3.987 11.332 -1.198 1.00 95.06 82 ILE A C 1
ATOM 651 O O . ILE A 1 82 ? -3.162 11.460 -0.292 1.00 95.06 82 ILE A O 1
ATOM 655 N N . PRO A 1 83 ? -3.745 11.819 -2.425 1.00 91.62 83 PRO A N 1
ATOM 656 C CA . PRO A 1 83 ? -2.507 12.526 -2.740 1.00 91.62 83 PRO A CA 1
ATOM 657 C C . PRO A 1 83 ? -2.415 13.850 -1.967 1.00 91.62 83 PRO A C 1
ATOM 659 O O . PRO A 1 83 ? -3.380 14.616 -1.932 1.00 91.62 83 PRO A O 1
ATOM 662 N N . ARG A 1 84 ? -1.255 14.122 -1.349 1.00 89.88 84 ARG A N 1
ATOM 663 C CA . ARG A 1 84 ? -0.958 15.414 -0.692 1.00 89.88 84 ARG A CA 1
ATOM 664 C C . ARG A 1 84 ? -0.221 16.392 -1.598 1.00 89.88 84 ARG A C 1
ATOM 666 O O . ARG A 1 84 ? -0.204 17.590 -1.328 1.00 89.88 84 ARG A O 1
ATOM 673 N N . ASP A 1 85 ? 0.403 15.883 -2.645 1.00 86.12 85 ASP A N 1
ATOM 674 C CA . ASP A 1 85 ? 1.149 16.638 -3.639 1.00 86.12 85 ASP A CA 1
ATOM 675 C C . ASP A 1 85 ? 0.611 16.346 -5.055 1.00 86.12 85 ASP A C 1
ATOM 677 O O . ASP A 1 85 ? -0.452 15.753 -5.238 1.00 86.12 85 ASP A O 1
ATOM 681 N N . GLY A 1 86 ? 1.338 16.793 -6.081 1.00 81.25 86 GLY A N 1
ATOM 682 C CA . GLY A 1 86 ? 1.014 16.487 -7.477 1.00 81.25 86 GLY A CA 1
ATOM 683 C C . GLY A 1 86 ? 1.375 15.061 -7.912 1.00 81.25 86 GLY A C 1
ATOM 684 O O . GLY A 1 86 ? 1.269 14.761 -9.103 1.00 81.25 86 GLY A O 1
ATOM 685 N N . SER A 1 87 ? 1.844 14.198 -7.003 1.00 82.62 87 SER A N 1
ATOM 686 C CA . SER A 1 87 ? 2.240 12.836 -7.346 1.00 82.62 87 SER A CA 1
ATOM 687 C C . SER A 1 87 ? 1.020 11.961 -7.624 1.00 82.62 87 SER A C 1
ATOM 689 O O . SER A 1 87 ? -0.046 12.083 -7.017 1.00 82.62 87 SER A O 1
ATOM 691 N N . ARG A 1 88 ? 1.174 11.052 -8.586 1.00 88.44 88 ARG A N 1
ATOM 692 C CA . ARG A 1 88 ? 0.144 10.082 -8.953 1.00 88.44 88 ARG A CA 1
ATOM 693 C C . ARG A 1 88 ? 0.553 8.725 -8.414 1.00 88.44 88 ARG A C 1
ATOM 695 O O . ARG A 1 88 ? 1.370 8.037 -9.023 1.00 88.44 88 ARG A O 1
ATOM 702 N N . CYS A 1 89 ? 0.007 8.373 -7.257 1.00 91.38 89 CYS A N 1
ATOM 703 C CA . CYS A 1 89 ? 0.272 7.100 -6.598 1.00 91.38 89 CYS A CA 1
ATOM 704 C C . CYS A 1 89 ? -0.913 6.142 -6.739 1.00 91.38 89 CYS A C 1
ATOM 706 O O . CYS A 1 89 ? -2.071 6.559 -6.702 1.00 91.38 89 CYS A O 1
ATOM 708 N N . PHE A 1 90 ? -0.618 4.853 -6.874 1.00 91.19 90 PHE A N 1
ATOM 709 C CA . PHE A 1 90 ? -1.597 3.798 -7.112 1.00 91.19 90 PHE A CA 1
ATOM 710 C C . PHE A 1 90 ? -1.235 2.538 -6.333 1.00 91.19 90 PHE A C 1
ATOM 712 O O . PHE A 1 90 ? -0.063 2.270 -6.063 1.00 91.19 90 PHE A O 1
ATOM 719 N N . LEU A 1 91 ? -2.248 1.736 -6.014 1.00 92.81 91 LEU A N 1
ATOM 720 C CA . LEU A 1 91 ? -2.031 0.384 -5.517 1.00 92.81 91 LEU A CA 1
ATOM 721 C C . LEU A 1 91 ? -1.652 -0.534 -6.673 1.00 92.81 91 LEU A C 1
ATOM 723 O O . LEU A 1 91 ? -2.287 -0.517 -7.729 1.00 92.81 91 LEU A O 1
ATOM 727 N N . VAL A 1 92 ? -0.632 -1.356 -6.454 1.00 89.25 92 VAL A N 1
ATOM 728 C CA . VAL A 1 92 ? -0.212 -2.371 -7.419 1.00 89.25 92 VAL A CA 1
ATOM 729 C C . VAL A 1 92 ? -0.914 -3.676 -7.061 1.00 89.25 92 VAL A C 1
ATOM 731 O O . VAL A 1 92 ? -0.505 -4.400 -6.156 1.00 89.25 92 VAL A O 1
ATOM 734 N N . GLY A 1 93 ? -2.005 -3.965 -7.768 1.00 87.56 93 GLY A N 1
ATOM 735 C CA . GLY A 1 93 ? -2.840 -5.134 -7.500 1.00 87.56 93 GLY A CA 1
ATOM 736 C C . GLY A 1 93 ? -3.767 -4.955 -6.293 1.00 87.56 93 GLY A C 1
ATOM 737 O O . GLY A 1 93 ? -4.080 -3.839 -5.878 1.00 87.56 93 GLY A O 1
ATOM 738 N N . ARG A 1 94 ? -4.262 -6.078 -5.759 1.00 89.38 94 ARG A N 1
ATOM 739 C CA . ARG A 1 94 ? -5.197 -6.097 -4.626 1.00 89.38 94 ARG A CA 1
ATOM 740 C C . ARG A 1 94 ? -4.427 -6.186 -3.298 1.00 89.38 94 ARG A C 1
ATOM 742 O O . ARG A 1 94 ? -3.531 -7.025 -3.206 1.00 89.38 94 ARG A O 1
ATOM 749 N N . PRO A 1 95 ? -4.785 -5.393 -2.271 1.00 94.00 95 PRO A N 1
ATOM 750 C CA . PRO A 1 95 ? -4.279 -5.582 -0.914 1.00 94.00 95 PRO A CA 1
ATOM 751 C C . PRO A 1 95 ? -4.518 -7.010 -0.405 1.00 94.00 95 PRO A C 1
ATOM 753 O O . PRO A 1 95 ? -5.592 -7.579 -0.608 1.00 94.00 95 PRO A O 1
ATOM 756 N N . SER A 1 96 ? -3.515 -7.576 0.257 1.00 94.94 96 SER A N 1
ATOM 757 C CA . SER A 1 96 ? -3.659 -8.790 1.065 1.00 94.94 96 SER A CA 1
ATOM 758 C C . SER A 1 96 ? -4.123 -8.420 2.474 1.00 94.94 96 SER A C 1
ATOM 760 O O . SER A 1 96 ? -4.117 -7.243 2.825 1.00 94.94 96 SER A O 1
ATOM 762 N N . ASN A 1 97 ? -4.466 -9.403 3.309 1.00 95.44 97 ASN A N 1
ATOM 763 C CA . ASN A 1 97 ? -4.879 -9.126 4.688 1.00 95.44 97 ASN A CA 1
ATOM 764 C C . ASN A 1 97 ? -3.756 -8.545 5.566 1.00 95.44 97 ASN A C 1
ATOM 766 O O . ASN A 1 97 ? -4.044 -7.954 6.598 1.00 95.44 97 ASN A O 1
ATOM 770 N N . THR A 1 98 ? -2.489 -8.693 5.176 1.00 97.06 98 THR A N 1
ATOM 771 C CA . THR A 1 98 ? -1.331 -8.275 5.988 1.00 97.06 98 THR A CA 1
ATOM 772 C C . THR A 1 98 ? -0.546 -7.116 5.384 1.00 97.06 98 THR A C 1
ATOM 774 O O . THR A 1 98 ? 0.186 -6.423 6.086 1.00 97.06 98 THR A O 1
ATOM 777 N N . SER A 1 99 ? -0.665 -6.905 4.073 1.00 96.75 99 SER A N 1
ATOM 778 C CA . SER A 1 99 ? 0.166 -5.952 3.339 1.00 96.75 99 SER A CA 1
ATOM 779 C C . SER A 1 99 ? -0.456 -5.526 2.015 1.00 96.75 99 SER A C 1
ATOM 781 O O . SER A 1 99 ? -1.339 -6.191 1.461 1.00 96.75 99 SER A O 1
ATOM 783 N N . PHE A 1 100 ? 0.055 -4.438 1.453 1.00 95.31 100 PHE A N 1
ATOM 784 C CA . PHE A 1 100 ? -0.288 -3.979 0.113 1.00 95.31 100 PHE A CA 1
ATOM 785 C C . PHE A 1 100 ? 0.947 -3.452 -0.615 1.00 95.31 100 PHE A C 1
ATOM 787 O O . PHE A 1 100 ? 1.938 -3.055 -0.002 1.00 95.31 100 PHE A O 1
ATOM 794 N N . LYS A 1 101 ? 0.879 -3.442 -1.947 1.00 94.00 101 LYS A N 1
ATOM 795 C CA . LYS A 1 101 ? 1.897 -2.825 -2.797 1.00 94.00 101 LYS A CA 1
ATOM 796 C C . LYS A 1 101 ? 1.422 -1.454 -3.256 1.00 94.00 101 LYS A C 1
ATOM 798 O O . LYS A 1 101 ? 0.274 -1.305 -3.679 1.00 94.00 101 LYS A O 1
ATOM 803 N N . ILE A 1 102 ? 2.310 -0.469 -3.212 1.00 93.81 102 ILE A N 1
ATOM 804 C CA . ILE A 1 102 ? 2.038 0.897 -3.666 1.00 93.81 102 ILE A CA 1
ATOM 805 C C . ILE A 1 102 ? 3.154 1.378 -4.592 1.00 93.81 102 ILE A C 1
ATOM 807 O O . ILE A 1 102 ? 4.324 1.036 -4.421 1.00 93.81 102 ILE A O 1
ATOM 811 N N . ALA A 1 103 ? 2.790 2.167 -5.594 1.00 91.75 103 ALA A N 1
ATOM 812 C CA . ALA A 1 103 ? 3.725 2.719 -6.559 1.00 91.75 103 ALA A CA 1
ATOM 813 C C . ALA A 1 103 ? 3.348 4.147 -6.945 1.00 91.75 103 ALA A C 1
ATOM 815 O O . ALA A 1 103 ? 2.188 4.542 -6.855 1.00 91.75 103 ALA A O 1
ATOM 816 N N . CYS A 1 104 ? 4.337 4.904 -7.408 1.00 90.62 104 CYS A N 1
ATOM 817 C CA . CYS A 1 104 ? 4.184 6.253 -7.929 1.00 90.62 104 CYS A CA 1
ATOM 818 C C . CYS A 1 104 ? 4.546 6.285 -9.421 1.00 90.62 104 CYS A C 1
ATOM 820 O O . CYS A 1 104 ? 5.537 5.684 -9.855 1.00 90.62 104 CYS A O 1
ATOM 822 N N . ASP A 1 105 ? 3.737 6.986 -10.214 1.00 87.56 105 ASP A N 1
ATOM 823 C CA . ASP A 1 105 ? 4.034 7.274 -11.612 1.00 87.56 105 ASP A CA 1
ATOM 824 C C . ASP A 1 105 ? 5.070 8.399 -11.721 1.00 87.56 105 ASP A C 1
ATOM 826 O O . ASP A 1 105 ? 4.774 9.592 -11.604 1.00 87.56 105 ASP A O 1
ATOM 830 N N . ARG A 1 106 ? 6.309 7.994 -12.000 1.00 77.75 106 ARG A N 1
ATOM 831 C CA . ARG A 1 106 ? 7.449 8.905 -12.143 1.00 77.75 106 ARG A CA 1
ATOM 832 C C . ARG A 1 106 ? 7.478 9.674 -13.464 1.00 77.75 106 ARG A C 1
ATOM 834 O O . ARG A 1 106 ? 8.330 10.541 -13.627 1.00 77.75 106 ARG A O 1
ATOM 841 N N . SER A 1 107 ? 6.575 9.395 -14.407 1.00 73.62 107 SER A N 1
ATOM 842 C CA . SER A 1 107 ? 6.470 10.206 -15.629 1.00 73.62 107 SER A CA 1
ATOM 843 C C . SER A 1 107 ? 5.945 11.616 -15.338 1.00 73.62 107 SER A C 1
ATOM 845 O O . SER A 1 107 ? 6.295 12.566 -16.033 1.00 73.62 107 SER A O 1
ATOM 847 N N . SER A 1 108 ? 5.139 11.751 -14.281 1.00 64.38 108 SER A N 1
ATOM 848 C CA . SER A 1 108 ? 4.483 13.004 -13.898 1.00 64.38 108 SER A CA 1
ATOM 849 C C . SER A 1 108 ? 5.226 13.762 -12.789 1.00 64.38 108 SER A C 1
ATOM 851 O O . SER A 1 108 ? 4.971 14.947 -12.584 1.00 64.38 108 SER A O 1
ATOM 853 N N . PHE A 1 109 ? 6.135 13.101 -12.060 1.00 65.62 109 PHE A N 1
ATOM 854 C CA . PHE A 1 109 ? 6.805 13.667 -10.888 1.00 65.62 109 PHE A CA 1
ATOM 855 C C . PHE A 1 109 ? 8.215 13.082 -10.696 1.00 65.62 109 PHE A C 1
ATOM 857 O O . PHE A 1 109 ? 8.398 11.867 -10.706 1.00 65.62 109 PHE A O 1
ATOM 864 N N . ILE A 1 110 ? 9.220 13.945 -10.500 1.00 67.69 110 ILE A N 1
ATOM 865 C CA . ILE A 1 110 ? 10.646 13.554 -10.413 1.00 67.69 110 ILE A CA 1
ATOM 866 C C . ILE A 1 110 ? 11.059 13.151 -8.973 1.00 67.69 110 ILE A C 1
ATOM 868 O O . ILE A 1 110 ? 12.163 12.659 -8.752 1.00 67.69 110 ILE A O 1
ATOM 872 N N . GLY A 1 111 ? 10.175 13.302 -7.980 1.00 73.19 111 GLY A N 1
ATOM 873 C CA . GLY A 1 111 ? 10.439 12.975 -6.571 1.00 73.19 111 GLY A CA 1
ATOM 874 C C . GLY A 1 111 ? 9.734 11.715 -6.048 1.00 73.19 111 GLY A C 1
ATOM 875 O 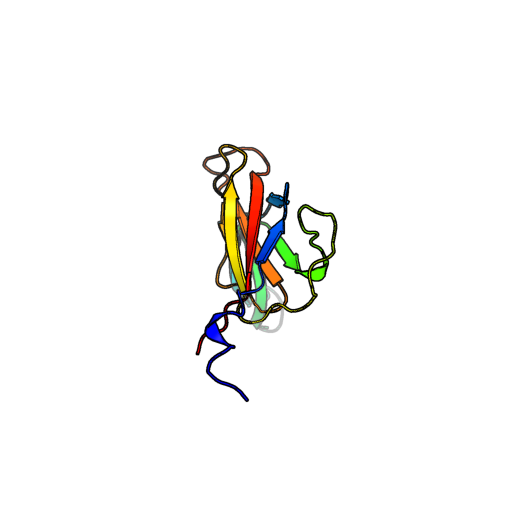O . GLY A 1 111 ? 9.141 10.940 -6.797 1.00 73.19 111 GLY A O 1
ATOM 876 N N . GLN A 1 112 ? 9.803 11.517 -4.729 1.00 84.06 112 GLN A N 1
ATOM 877 C CA . GLN A 1 112 ? 8.961 10.553 -4.010 1.00 84.06 112 GLN A CA 1
ATOM 878 C C . GLN A 1 112 ? 7.578 11.168 -3.786 1.00 84.06 112 GLN A C 1
ATOM 880 O O . GLN A 1 112 ? 7.499 12.342 -3.433 1.00 84.06 112 GLN A O 1
ATOM 885 N N . GLY A 1 113 ? 6.511 10.400 -3.994 1.00 88.00 113 GLY A N 1
ATOM 886 C CA . GLY A 1 113 ? 5.153 10.891 -3.770 1.00 88.00 113 GLY A CA 1
ATOM 887 C C . GLY A 1 113 ? 4.818 10.955 -2.285 1.00 88.00 113 GLY A C 1
ATOM 888 O O . GLY A 1 113 ? 5.201 10.056 -1.536 1.00 88.00 113 GLY A O 1
ATOM 889 N N . LEU A 1 114 ? 4.103 11.992 -1.857 1.00 92.94 114 LEU A N 1
ATOM 890 C CA . LEU A 1 114 ? 3.565 12.095 -0.502 1.00 92.94 114 LEU A CA 1
ATOM 891 C C . LEU A 1 114 ? 2.047 11.909 -0.526 1.00 92.94 114 LEU A C 1
ATOM 893 O O . LEU A 1 114 ? 1.322 12.662 -1.180 1.00 92.94 114 LEU A O 1
ATOM 897 N N . VAL A 1 115 ? 1.550 10.923 0.217 1.00 94.75 115 VAL A N 1
ATOM 898 C CA . VAL A 1 115 ? 0.120 10.592 0.254 1.00 94.75 115 VAL A CA 1
ATOM 899 C C . VAL A 1 115 ? -0.359 10.339 1.674 1.00 94.75 115 VAL A C 1
ATOM 901 O O . VAL A 1 115 ? 0.405 9.916 2.536 1.00 94.75 115 VAL A O 1
ATOM 904 N N . ASP A 1 116 ? -1.647 10.546 1.903 1.00 96.50 116 ASP A N 1
ATOM 905 C CA . ASP A 1 116 ? -2.351 9.918 3.014 1.00 96.50 116 ASP A CA 1
ATOM 906 C C . ASP A 1 116 ? -3.044 8.654 2.527 1.00 96.50 116 ASP A C 1
ATOM 908 O O . ASP A 1 116 ? -3.399 8.529 1.351 1.00 96.50 116 ASP A O 1
ATOM 912 N N . LEU A 1 117 ? -3.280 7.727 3.446 1.00 96.75 117 LEU A N 1
ATOM 913 C CA . LEU A 1 117 ? -4.075 6.541 3.182 1.00 96.75 117 LEU A CA 1
ATOM 914 C C . LEU A 1 117 ? -5.314 6.534 4.062 1.00 96.75 117 LEU A C 1
ATOM 916 O O . LEU A 1 117 ? -5.233 6.728 5.272 1.00 96.75 117 LEU A O 1
ATOM 920 N N . LEU A 1 118 ? -6.454 6.226 3.459 1.00 96.00 118 LEU A N 1
ATOM 921 C CA . LEU A 1 118 ? -7.632 5.772 4.179 1.00 96.00 118 LEU A CA 1
ATOM 922 C C . LEU A 1 118 ? -7.731 4.257 4.001 1.00 96.00 118 LEU A C 1
ATOM 924 O O . LEU A 1 118 ? -8.012 3.769 2.908 1.00 96.00 118 LEU A O 1
ATOM 928 N N . ILE A 1 119 ? -7.483 3.519 5.077 1.00 95.38 119 ILE A N 1
ATOM 929 C CA . ILE A 1 119 ? -7.543 2.057 5.116 1.00 95.38 119 ILE A CA 1
ATOM 930 C C . ILE A 1 119 ? -8.838 1.660 5.812 1.00 95.38 119 ILE A C 1
ATOM 932 O O . ILE A 1 119 ? -9.176 2.205 6.861 1.00 95.38 119 ILE A O 1
ATOM 936 N N . MET A 1 120 ? -9.585 0.732 5.227 1.00 93.12 120 MET A N 1
ATOM 937 C CA . MET A 1 120 ? -10.859 0.272 5.769 1.00 93.12 120 MET A CA 1
ATOM 938 C C . MET A 1 120 ? -10.953 -1.245 5.698 1.00 93.12 120 MET A C 1
ATOM 940 O O . MET A 1 120 ? -10.588 -1.849 4.694 1.00 93.12 120 MET A O 1
ATOM 944 N N . GLU A 1 121 ? -11.488 -1.839 6.751 1.00 91.56 121 GLU A N 1
ATOM 945 C CA . GLU A 1 121 ? -11.930 -3.229 6.767 1.00 91.56 121 GLU A CA 1
ATOM 946 C C . GLU A 1 121 ? -13.324 -3.321 6.147 1.00 91.56 121 GLU A C 1
ATOM 948 O O . GLU A 1 121 ? -14.183 -2.489 6.445 1.00 91.56 121 GLU A O 1
ATOM 953 N N . VAL A 1 122 ? -13.567 -4.294 5.271 1.00 85.88 122 VAL A N 1
ATOM 954 C CA . VAL A 1 122 ? -14.892 -4.481 4.669 1.00 85.88 122 VAL A CA 1
ATOM 955 C C . VAL A 1 122 ? -15.388 -5.889 4.944 1.00 85.88 122 VAL A C 1
ATOM 957 O O . VAL A 1 122 ? -14.861 -6.863 4.409 1.00 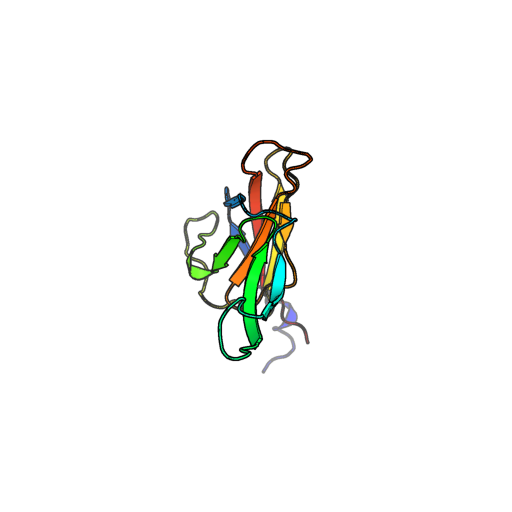85.88 122 VAL A O 1
ATOM 960 N N . ASP A 1 123 ? -16.461 -5.984 5.722 1.00 72.94 123 ASP A N 1
ATOM 961 C CA . ASP A 1 123 ? -17.239 -7.211 5.831 1.00 72.94 123 ASP A CA 1
ATOM 962 C C . ASP A 1 123 ? -18.004 -7.396 4.515 1.00 72.94 123 ASP A C 1
ATOM 964 O O . ASP A 1 123 ? -19.085 -6.843 4.305 1.00 72.94 123 ASP A O 1
ATOM 968 N N . LEU A 1 124 ? -17.387 -8.100 3.565 1.00 60.03 124 LEU A N 1
ATOM 969 C CA . LEU A 1 124 ? -18.101 -8.596 2.394 1.00 60.03 124 LEU A CA 1
ATOM 970 C C . LEU A 1 124 ? -18.983 -9.772 2.858 1.00 60.03 124 LEU A C 1
ATOM 972 O O . LEU A 1 124 ? -18.439 -10.689 3.480 1.00 60.03 124 LEU A O 1
ATOM 976 N N . PRO A 1 125 ? -20.306 -9.736 2.613 1.00 55.28 125 PRO A N 1
ATOM 977 C CA . PRO A 1 125 ? -21.213 -10.836 2.942 1.00 55.28 125 PRO A CA 1
ATOM 978 C C . PRO A 1 125 ? -20.946 -12.100 2.117 1.00 55.28 125 PRO A C 1
ATOM 980 O O . PRO A 1 125 ? -20.406 -11.984 0.990 1.00 55.28 125 PRO A O 1
#

Sequence (125 aa):
MNLTLDYLKSNRKWLVPNLIVWGSIYSFDAFLMMVEENSSKRVVFSYSVIGGKDQVISFDELCDFNGNALPSEIVNPVVIIIPRDGSRCFLVGRPSNTSFKIACDRSSFIGQGLVDLLIMEVDLP